Protein AF-A0A6A3AYA9-F1 (afdb_monomer_lite)

Organism: Hibiscus syriacus (NCBI:txid106335)

Structure (mmCIF, N/CA/C/O backbone):
data_AF-A0A6A3AYA9-F1
#
_entry.id   AF-A0A6A3AYA9-F1
#
loop_
_atom_site.group_PDB
_atom_site.id
_atom_site.type_symbol
_atom_site.label_atom_id
_atom_site.label_alt_id
_atom_site.label_comp_id
_atom_site.label_asym_id
_atom_site.label_entity_id
_atom_site.label_seq_id
_atom_site.pdbx_PDB_ins_code
_atom_site.Cartn_x
_atom_site.Cartn_y
_atom_site.Cartn_z
_atom_site.occupancy
_atom_site.B_iso_or_equiv
_atom_site.auth_seq_id
_atom_site.auth_comp_id
_atom_site.auth_asym_id
_atom_site.auth_atom_id
_atom_site.pdbx_PDB_model_num
ATOM 1 N N . MET A 1 1 ? 16.605 -23.685 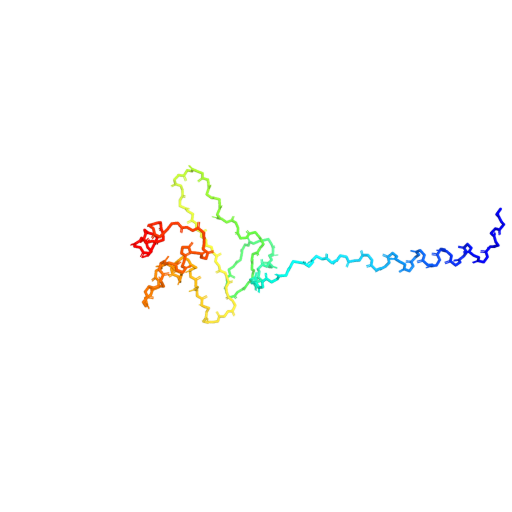59.303 1.00 48.06 1 MET A N 1
ATOM 2 C CA . MET A 1 1 ? 16.841 -22.377 58.659 1.00 48.06 1 MET A CA 1
ATOM 3 C C . MET A 1 1 ? 16.334 -21.310 59.615 1.00 48.06 1 MET A C 1
ATOM 5 O O . MET A 1 1 ? 15.153 -21.329 59.933 1.00 48.06 1 MET A O 1
ATOM 9 N N . LYS A 1 2 ? 17.227 -20.493 60.178 1.00 54.25 2 LYS A N 1
ATOM 10 C CA . LYS A 1 2 ? 16.895 -19.440 61.146 1.00 54.25 2 LYS A CA 1
ATOM 11 C C . LYS A 1 2 ? 17.080 -18.114 60.409 1.00 54.25 2 LYS A C 1
ATOM 13 O O . LYS A 1 2 ? 18.209 -17.738 60.127 1.00 54.25 2 LYS A O 1
ATOM 18 N N . MET A 1 3 ? 15.977 -17.504 59.986 1.00 58.56 3 MET A N 1
ATOM 19 C CA . MET A 1 3 ? 15.987 -16.196 59.332 1.00 58.56 3 MET A CA 1
ATOM 20 C C . MET A 1 3 ? 15.805 -15.142 60.415 1.00 58.56 3 MET A C 1
ATOM 22 O O . MET A 1 3 ? 14.754 -15.089 61.053 1.00 58.56 3 MET A O 1
ATOM 26 N N . GLU A 1 4 ? 16.840 -14.343 60.646 1.00 71.81 4 GLU A N 1
ATOM 27 C CA . GLU A 1 4 ? 16.769 -13.225 61.582 1.00 71.81 4 GLU A CA 1
ATOM 28 C C . GLU A 1 4 ? 15.884 -12.115 60.995 1.00 71.81 4 GLU A C 1
ATOM 30 O O . GLU A 1 4 ? 15.861 -11.898 59.783 1.00 71.81 4 GLU A O 1
ATOM 35 N N . GLY A 1 5 ? 15.128 -11.406 61.840 1.00 71.25 5 GLY A N 1
ATOM 36 C CA . GLY A 1 5 ? 14.062 -10.497 61.382 1.00 71.25 5 GLY A CA 1
ATOM 37 C C . GLY A 1 5 ? 14.521 -9.371 60.443 1.00 71.25 5 GLY A C 1
ATOM 38 O O . GLY A 1 5 ? 13.722 -8.864 59.658 1.00 71.25 5 GLY A O 1
ATOM 39 N N . LEU A 1 6 ? 15.810 -9.019 60.474 1.00 69.06 6 LEU A N 1
ATOM 40 C CA . LEU A 1 6 ? 16.423 -8.036 59.579 1.00 69.06 6 LEU A CA 1
ATOM 41 C C . LEU A 1 6 ? 16.408 -8.487 58.105 1.00 69.06 6 LEU A C 1
ATOM 43 O O . LEU A 1 6 ? 16.059 -7.690 57.236 1.00 69.06 6 LEU A O 1
ATOM 47 N N . GLU A 1 7 ? 16.687 -9.767 57.839 1.00 71.81 7 GLU A N 1
ATOM 48 C CA . GLU A 1 7 ? 16.653 -10.371 56.494 1.00 71.81 7 GLU A CA 1
ATOM 49 C C . GLU A 1 7 ? 15.243 -10.275 55.885 1.00 71.81 7 GLU A C 1
ATOM 51 O O . GLU A 1 7 ? 15.067 -9.977 54.704 1.00 71.81 7 GLU A O 1
ATOM 56 N N . ILE A 1 8 ? 14.215 -10.474 56.718 1.00 76.12 8 ILE A N 1
ATOM 57 C CA . ILE A 1 8 ? 12.804 -10.412 56.314 1.00 76.12 8 ILE A CA 1
ATOM 58 C C . ILE A 1 8 ? 12.411 -8.971 55.952 1.00 76.12 8 ILE A C 1
ATOM 60 O O . ILE A 1 8 ? 11.758 -8.745 54.933 1.00 76.12 8 ILE A O 1
ATOM 64 N N . ILE A 1 9 ? 12.835 -7.985 56.749 1.00 78.44 9 ILE A N 1
ATOM 65 C CA . ILE A 1 9 ? 12.571 -6.561 56.479 1.00 78.44 9 ILE A CA 1
ATOM 66 C C . ILE A 1 9 ? 13.263 -6.117 55.183 1.00 78.44 9 ILE A C 1
ATOM 68 O O . ILE A 1 9 ? 12.650 -5.419 54.371 1.00 78.44 9 ILE A O 1
ATOM 72 N N . GLN A 1 10 ? 14.504 -6.559 54.945 1.00 74.50 10 GLN A N 1
ATOM 73 C CA . GLN A 1 10 ? 15.193 -6.304 53.679 1.00 74.50 10 GLN A CA 1
ATOM 74 C C . GLN A 1 10 ? 14.450 -6.943 52.497 1.00 74.50 10 GLN A C 1
ATOM 76 O O . GLN A 1 10 ? 14.212 -6.257 51.504 1.00 74.50 10 GLN A O 1
ATOM 81 N N . ALA A 1 11 ? 14.001 -8.198 52.610 1.00 80.81 11 ALA A N 1
ATOM 82 C CA . ALA A 1 11 ? 13.259 -8.875 51.545 1.00 80.81 11 ALA A CA 1
ATOM 83 C C . ALA A 1 11 ? 11.990 -8.109 51.113 1.00 80.81 11 ALA A C 1
ATOM 85 O O . ALA A 1 11 ? 11.751 -7.949 49.914 1.00 80.81 11 ALA A O 1
ATOM 86 N N . PHE A 1 12 ? 11.212 -7.564 52.058 1.00 81.62 12 PHE A N 1
ATOM 87 C CA . PHE A 1 12 ? 10.034 -6.747 51.733 1.00 81.62 12 PHE A CA 1
ATOM 88 C C . PHE A 1 12 ? 10.385 -5.412 51.059 1.00 81.62 12 PHE A C 1
ATOM 90 O O . PHE A 1 12 ? 9.680 -4.992 50.139 1.00 81.62 12 PHE A O 1
ATOM 97 N N . PHE A 1 13 ? 11.482 -4.759 51.459 1.00 80.44 13 PHE A N 1
ATOM 98 C CA . PHE A 1 13 ? 11.945 -3.528 50.808 1.00 80.44 13 PHE A CA 1
ATOM 99 C C . PHE A 1 13 ? 12.386 -3.768 49.358 1.00 80.44 13 PHE A C 1
ATOM 101 O O . PHE A 1 13 ? 12.006 -3.005 48.468 1.00 80.44 13 PHE A O 1
ATOM 108 N N . ILE A 1 14 ? 13.131 -4.849 49.104 1.00 74.75 14 ILE A N 1
ATOM 109 C CA . ILE A 1 14 ? 13.570 -5.230 47.753 1.00 74.75 14 ILE A CA 1
ATOM 110 C C . ILE A 1 14 ? 12.366 -5.600 46.868 1.00 74.75 14 ILE A C 1
ATOM 112 O O . ILE A 1 14 ? 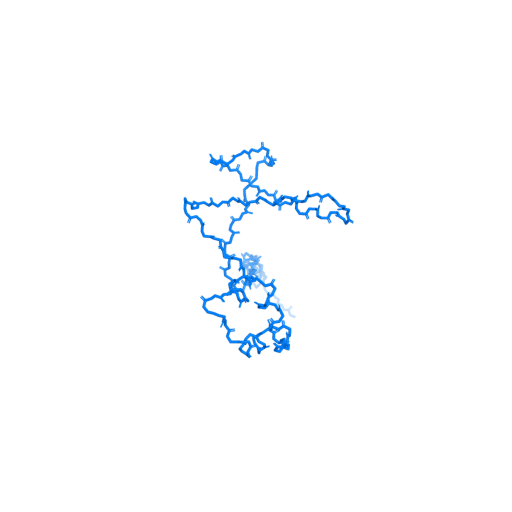12.299 -5.171 45.717 1.00 74.75 14 ILE A O 1
ATOM 116 N N . LEU A 1 15 ? 11.380 -6.328 47.409 1.00 75.69 15 LEU A N 1
ATOM 117 C CA . LEU A 1 15 ? 10.161 -6.700 46.681 1.00 75.69 15 LEU A CA 1
ATOM 118 C C . LEU A 1 15 ? 9.298 -5.479 46.312 1.00 75.69 15 LEU A C 1
ATOM 120 O O . LEU A 1 15 ? 8.763 -5.412 45.206 1.00 75.69 15 LEU A O 1
ATOM 124 N N . SER A 1 16 ? 9.202 -4.493 47.209 1.00 71.62 16 SER A N 1
ATOM 125 C CA . SER A 1 16 ? 8.515 -3.220 46.950 1.00 71.62 16 SER A CA 1
ATOM 126 C C . SER A 1 16 ? 9.201 -2.417 45.836 1.00 71.62 16 SER A C 1
ATOM 128 O O . SER A 1 16 ? 8.545 -1.968 44.895 1.00 71.62 16 SER A O 1
ATOM 130 N N . LEU A 1 17 ? 10.536 -2.307 45.887 1.00 68.88 17 LEU A N 1
ATOM 131 C CA . LEU A 1 17 ? 11.323 -1.565 44.898 1.00 68.88 17 LEU A CA 1
ATOM 132 C C . LEU A 1 17 ? 11.300 -2.216 43.503 1.00 68.88 17 LEU A C 1
ATOM 134 O O . LEU A 1 17 ? 11.348 -1.509 42.502 1.00 68.88 17 LEU A O 1
ATOM 138 N N . ALA A 1 18 ? 11.185 -3.544 43.417 1.00 64.75 18 ALA A N 1
ATOM 139 C CA . ALA A 1 18 ? 11.055 -4.251 42.141 1.00 64.75 18 ALA A CA 1
ATOM 140 C C . ALA A 1 18 ? 9.704 -3.998 41.438 1.00 64.75 18 ALA A C 1
ATOM 142 O O . ALA A 1 18 ? 9.639 -4.010 40.210 1.00 64.75 18 ALA A O 1
ATOM 143 N N . SER A 1 19 ? 8.631 -3.743 42.195 1.00 62.41 19 SER A N 1
ATOM 144 C CA . SER A 1 19 ? 7.273 -3.586 41.650 1.00 62.41 19 SER A CA 1
ATOM 145 C C . SER A 1 19 ? 7.073 -2.278 40.865 1.00 62.41 19 SER A C 1
ATOM 147 O O . SER A 1 19 ? 6.267 -2.221 39.938 1.00 62.41 19 SER A O 1
ATOM 149 N N . SER A 1 20 ? 7.837 -1.223 41.170 1.00 57.38 20 SER A N 1
ATOM 150 C CA . SER A 1 20 ? 7.724 0.082 40.496 1.00 57.38 20 SER A CA 1
ATOM 151 C C . SER A 1 20 ? 8.418 0.159 39.128 1.00 57.38 20 SER A C 1
ATOM 153 O O . SER A 1 20 ? 8.179 1.104 38.380 1.00 57.38 20 SER A O 1
ATOM 155 N N . LEU A 1 21 ? 9.232 -0.840 38.766 1.00 54.91 21 LEU A N 1
ATOM 156 C CA . LEU A 1 21 ? 9.866 -0.963 37.444 1.00 54.91 21 LEU A CA 1
ATOM 157 C C . LEU A 1 21 ? 8.974 -1.672 36.404 1.00 54.91 21 LEU A C 1
ATOM 159 O O . LEU A 1 21 ? 9.326 -1.733 35.227 1.00 54.91 21 LEU A O 1
ATOM 163 N N . ALA A 1 22 ? 7.808 -2.188 36.807 1.00 58.03 22 ALA A N 1
ATOM 164 C CA . ALA A 1 22 ? 6.899 -2.951 35.953 1.00 58.03 22 ALA A CA 1
ATOM 165 C C . ALA A 1 22 ? 5.932 -2.070 35.127 1.00 58.03 22 ALA A C 1
ATOM 167 O O . ALA A 1 22 ? 4.731 -2.331 35.081 1.00 58.03 22 ALA A O 1
ATOM 168 N N . PHE A 1 23 ? 6.448 -1.051 34.429 1.00 51.06 23 PHE A N 1
ATOM 169 C CA . PHE A 1 23 ? 5.669 -0.247 33.475 1.00 51.06 23 PHE A CA 1
ATOM 170 C C . PHE A 1 23 ? 6.146 -0.446 32.028 1.00 51.06 23 PHE A C 1
ATOM 172 O O . PHE A 1 23 ? 6.943 0.315 31.493 1.00 51.06 23 PHE A O 1
ATOM 179 N N . ALA A 1 24 ? 5.595 -1.505 31.426 1.00 48.84 24 ALA A N 1
ATOM 180 C CA . ALA A 1 24 ? 5.348 -1.721 29.996 1.00 48.84 24 ALA A CA 1
ATOM 181 C C . ALA A 1 24 ? 6.389 -1.212 28.971 1.00 48.84 24 ALA A C 1
ATOM 183 O O . ALA A 1 24 ? 6.274 -0.111 28.433 1.00 48.84 24 ALA A O 1
ATOM 184 N N . PHE A 1 25 ? 7.284 -2.104 28.534 1.00 45.88 25 PHE A N 1
ATOM 185 C CA . PHE A 1 25 ? 7.920 -1.986 27.216 1.00 45.88 25 PHE A CA 1
ATOM 186 C C . PHE A 1 25 ? 6.984 -2.577 26.152 1.00 45.88 25 PHE A C 1
ATOM 188 O O . PHE A 1 25 ? 6.927 -3.792 25.967 1.00 45.88 25 PHE A O 1
ATOM 195 N N . ALA A 1 26 ? 6.255 -1.715 25.444 1.00 44.47 26 ALA A N 1
ATOM 196 C CA . ALA A 1 26 ? 5.577 -2.055 24.194 1.00 44.47 26 ALA A CA 1
ATOM 197 C C . ALA A 1 26 ? 6.407 -1.513 23.019 1.00 44.47 26 ALA A C 1
ATOM 199 O O . ALA A 1 26 ? 6.040 -0.535 22.372 1.00 44.47 26 ALA A O 1
ATOM 200 N N . SER A 1 27 ? 7.578 -2.116 22.802 1.00 40.75 27 SER A N 1
ATOM 201 C CA . SER A 1 27 ? 8.509 -1.722 21.740 1.00 40.75 27 SER A CA 1
ATOM 202 C C . SER A 1 27 ? 8.278 -2.549 20.477 1.00 40.75 27 SER A C 1
ATOM 204 O O . SER A 1 27 ? 8.928 -3.576 20.295 1.00 40.75 27 SER A O 1
ATOM 206 N N . ASP A 1 28 ? 7.407 -2.070 19.589 1.00 42.81 28 ASP A N 1
ATOM 207 C CA . ASP A 1 28 ? 7.437 -2.463 18.175 1.00 42.81 28 ASP A CA 1
ATOM 208 C C . ASP A 1 28 ? 8.296 -1.446 17.396 1.00 42.81 28 ASP A C 1
ATOM 210 O O . ASP A 1 28 ? 8.030 -0.239 17.468 1.00 42.81 28 ASP A O 1
ATOM 214 N N . PRO A 1 29 ? 9.363 -1.863 16.690 1.00 44.91 29 PRO A N 1
ATOM 215 C CA . PRO A 1 29 ? 10.284 -0.916 16.081 1.00 44.91 29 PRO A CA 1
ATOM 216 C C . PRO A 1 29 ? 9.857 -0.484 14.664 1.00 44.91 29 PRO A C 1
ATOM 218 O O . PRO A 1 29 ? 10.082 -1.214 13.701 1.00 44.91 29 PRO A O 1
ATOM 221 N N . SER A 1 30 ? 9.465 0.798 14.542 1.00 55.19 30 SER A N 1
ATOM 222 C CA . SER A 1 30 ? 9.486 1.661 13.325 1.00 55.19 30 SER A CA 1
ATOM 223 C C . SER A 1 30 ? 8.221 1.723 12.429 1.00 55.19 30 SER A C 1
ATOM 225 O O . SER A 1 30 ? 7.531 0.723 12.270 1.00 55.19 30 SER A O 1
ATOM 227 N N . PRO A 1 31 ? 7.991 2.823 11.660 1.00 45.62 31 PRO A N 1
ATOM 228 C CA . PRO A 1 31 ? 8.290 4.234 11.972 1.00 45.62 31 PRO A CA 1
ATOM 229 C C . PRO A 1 31 ? 7.232 5.277 11.495 1.00 45.62 31 PRO A C 1
ATOM 231 O O . PRO A 1 31 ? 7.514 6.475 11.545 1.00 45.62 31 PRO A O 1
ATOM 234 N N . LEU A 1 32 ? 6.059 4.881 10.976 1.00 40.91 32 LEU A N 1
ATOM 235 C CA . LEU A 1 32 ? 5.096 5.809 10.343 1.00 40.91 32 LEU A CA 1
ATOM 236 C C . LEU A 1 32 ? 4.136 6.450 11.362 1.00 40.91 32 LEU A C 1
ATOM 238 O O . LEU A 1 32 ? 3.081 5.910 11.682 1.00 40.91 32 LEU A O 1
ATOM 242 N N . GLN A 1 33 ? 4.526 7.621 11.867 1.00 42.56 33 GLN A N 1
ATOM 243 C CA . GLN A 1 33 ? 3.819 8.382 12.906 1.00 42.56 33 GLN A CA 1
ATOM 244 C C . GLN A 1 33 ? 2.635 9.211 12.366 1.00 42.56 33 GLN A C 1
ATOM 246 O O . GLN A 1 33 ? 2.608 10.433 12.527 1.00 42.56 33 GLN A O 1
ATOM 251 N N . ASP A 1 34 ? 1.630 8.564 11.771 1.00 45.03 34 ASP A N 1
ATOM 252 C CA . ASP A 1 34 ? 0.328 9.214 11.571 1.00 45.03 34 ASP A CA 1
ATOM 253 C C . ASP A 1 34 ? -0.411 9.295 12.915 1.00 45.03 34 ASP A C 1
ATOM 255 O O . ASP A 1 34 ? -1.193 8.426 13.305 1.00 45.03 34 ASP A O 1
ATOM 259 N N . PHE A 1 35 ? -0.140 10.374 13.651 1.00 48.19 35 PHE A N 1
ATOM 260 C CA . PHE A 1 35 ? -0.924 10.761 14.816 1.00 48.19 35 PHE A CA 1
ATOM 261 C C . PHE A 1 35 ? -2.361 11.063 14.387 1.00 48.19 35 PHE A C 1
ATOM 263 O O . PHE A 1 35 ? -2.639 12.135 13.848 1.00 48.19 35 PHE A O 1
ATOM 270 N N . CYS A 1 36 ? -3.304 10.187 14.716 1.00 59.34 36 CYS A N 1
ATOM 271 C CA . CYS A 1 36 ? -4.699 10.592 14.764 1.00 59.34 36 CYS A CA 1
ATOM 272 C C . CYS A 1 36 ? -5.431 9.902 15.903 1.00 59.34 36 CYS A C 1
ATOM 274 O O . CYS A 1 36 ? -6.056 8.863 15.720 1.00 59.34 36 CYS A O 1
ATOM 276 N N . GLU A 1 37 ? -5.396 10.540 17.073 1.00 49.31 37 GLU A N 1
ATOM 277 C CA . GLU A 1 37 ? -6.580 10.503 17.912 1.00 49.31 37 GLU A CA 1
ATOM 278 C C . GLU A 1 37 ? -6.680 11.703 18.857 1.00 49.31 37 GLU A C 1
ATOM 280 O O . GLU A 1 37 ? -6.067 11.765 19.919 1.00 49.31 37 GLU A O 1
ATOM 285 N N . ALA A 1 38 ? -7.519 12.656 18.470 1.00 51.59 38 ALA A N 1
ATOM 286 C CA . ALA A 1 38 ? -8.255 13.471 19.422 1.00 51.59 38 ALA A CA 1
ATOM 287 C C . ALA A 1 38 ? -9.718 13.402 18.997 1.00 51.59 38 ALA A C 1
ATOM 289 O O . ALA A 1 38 ? -10.009 13.493 17.813 1.00 51.59 38 ALA A O 1
ATOM 290 N N . ASP A 1 39 ? -10.629 13.218 19.941 1.00 52.19 39 ASP A N 1
ATOM 291 C CA . ASP A 1 39 ? -12.061 13.124 19.671 1.00 52.19 39 ASP A CA 1
ATOM 292 C C . ASP A 1 39 ? -12.822 13.774 20.810 1.00 52.19 39 ASP A C 1
ATOM 294 O O . ASP A 1 39 ? -12.525 13.478 21.969 1.00 52.19 39 ASP A O 1
ATOM 298 N N . PRO A 1 40 ? -13.812 14.622 20.520 1.00 56.53 40 PRO A N 1
ATOM 299 C CA . PRO A 1 40 ? -14.716 15.128 21.539 1.00 56.53 40 PRO A CA 1
ATOM 300 C C . PRO A 1 40 ? -15.968 14.239 21.734 1.00 56.53 40 PRO A C 1
ATOM 302 O O . PRO A 1 40 ? -16.891 14.666 22.422 1.00 56.53 40 PRO A O 1
ATOM 305 N N . ASN A 1 41 ? -16.015 13.022 21.166 1.00 48.88 41 ASN A N 1
ATOM 306 C CA . ASN A 1 41 ? -17.194 12.389 20.545 1.00 48.88 41 ASN A CA 1
ATOM 307 C C . ASN A 1 41 ? -17.573 13.115 19.240 1.00 48.88 41 ASN A C 1
ATOM 309 O O . ASN A 1 41 ? -18.358 14.068 19.219 1.00 48.88 41 ASN A O 1
ATOM 313 N N . GLY A 1 42 ? -16.932 12.679 18.151 1.00 57.56 42 GLY A N 1
ATOM 314 C CA . GLY A 1 42 ? -16.848 13.360 16.857 1.00 57.56 42 GLY A CA 1
ATOM 315 C C . GLY A 1 42 ? -18.168 13.866 16.265 1.00 57.56 42 GLY A C 1
ATOM 316 O O . GLY A 1 42 ? -19.032 13.099 15.846 1.00 57.56 42 GLY A O 1
ATOM 317 N N . SER A 1 43 ? -18.289 15.192 16.190 1.00 40.12 43 SER A N 1
ATOM 318 C CA . SER A 1 43 ? -19.474 15.914 15.695 1.00 40.12 43 SER A CA 1
ATOM 319 C C . SER A 1 43 ? -19.132 17.307 15.115 1.00 40.12 43 SER A C 1
ATOM 321 O O . SER A 1 43 ? -19.990 18.183 15.036 1.00 40.12 43 SER A O 1
ATOM 323 N N . VAL A 1 44 ? -17.863 17.543 14.731 1.00 43.22 44 VAL A N 1
ATOM 324 C CA . VAL A 1 44 ? -17.285 18.890 14.504 1.00 43.22 44 VAL A CA 1
ATOM 325 C C . VAL A 1 44 ? -16.350 18.933 13.275 1.00 43.22 44 VAL A C 1
ATOM 327 O O . VAL A 1 44 ? -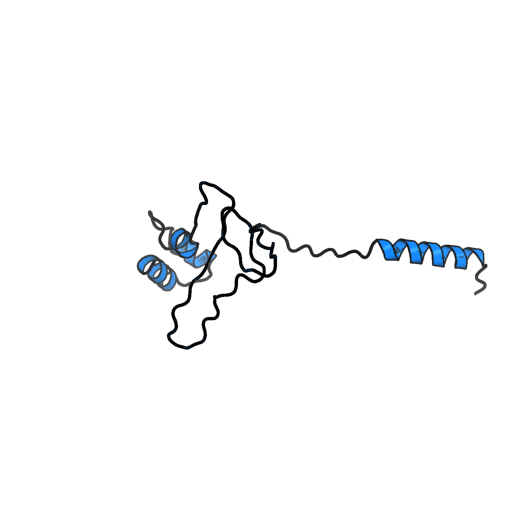15.738 17.930 12.919 1.00 43.22 44 VAL A O 1
ATOM 330 N N . SER A 1 45 ? -16.247 20.101 12.619 1.00 52.97 45 SER A N 1
ATOM 331 C CA . SER A 1 45 ? -15.516 20.329 11.353 1.00 52.97 45 SER A CA 1
ATOM 332 C C . SER A 1 45 ? -14.096 20.920 11.513 1.00 52.97 45 SER A C 1
ATOM 334 O O . SER A 1 45 ? -13.710 21.398 12.580 1.00 52.97 45 SER A O 1
ATOM 336 N N . VAL A 1 46 ? -13.314 20.862 10.427 1.00 57.44 46 VAL A N 1
ATOM 337 C CA . VAL A 1 46 ? -11.875 21.187 10.331 1.00 57.44 46 VAL A CA 1
ATOM 338 C C . VAL A 1 46 ? -11.571 22.677 10.066 1.00 57.44 46 VAL A C 1
ATOM 340 O O . VAL A 1 46 ? -12.467 23.510 9.994 1.00 57.44 46 VAL A O 1
ATOM 343 N N . ASN A 1 47 ? -10.273 23.024 10.034 1.00 45.75 47 ASN A N 1
ATOM 344 C CA . ASN A 1 47 ? -9.743 24.217 10.724 1.00 45.75 47 ASN A CA 1
ATOM 345 C C . ASN A 1 47 ? -10.212 24.258 12.202 1.00 45.75 47 ASN A C 1
ATOM 347 O O . ASN A 1 47 ? -10.511 25.294 12.788 1.00 45.75 47 ASN A O 1
ATOM 351 N N . GLY A 1 48 ? -10.245 23.051 12.777 1.00 52.78 48 GLY A N 1
ATOM 352 C CA . GLY A 1 48 ? -10.744 22.636 14.085 1.00 52.78 48 GLY A CA 1
ATOM 353 C C . GLY A 1 48 ? -10.081 21.302 14.466 1.00 52.78 48 GLY A C 1
ATOM 354 O O . GLY A 1 48 ? -8.953 21.042 14.031 1.00 52.78 48 GLY A O 1
ATOM 355 N N . LYS A 1 49 ? -10.732 20.457 15.280 1.00 57.19 49 LYS A N 1
ATOM 356 C CA . LYS A 1 49 ? -10.159 19.217 15.859 1.00 57.19 49 LYS A CA 1
ATOM 357 C C . LYS A 1 49 ? -11.247 18.160 16.121 1.00 57.19 49 LYS A C 1
ATOM 359 O O . LYS A 1 49 ? -12.339 18.575 16.488 1.00 57.19 49 LYS A O 1
ATOM 364 N N . VAL A 1 50 ? -11.030 16.836 16.151 1.00 51.75 50 VAL A N 1
ATOM 365 C CA . VAL A 1 50 ? -10.317 15.804 15.328 1.00 51.75 50 VAL A CA 1
ATOM 366 C C . VAL A 1 50 ? -11.239 14.537 15.460 1.00 51.75 50 VAL A C 1
ATOM 368 O O . VAL A 1 50 ? -12.364 14.701 15.940 1.00 51.75 50 VAL A O 1
ATOM 371 N N . CYS A 1 51 ? -10.847 13.311 15.065 1.00 50.28 51 CYS A N 1
ATOM 372 C CA . CYS A 1 51 ? -11.638 12.083 15.305 1.00 50.28 51 CYS A CA 1
ATOM 373 C C . CYS A 1 51 ? -10.923 10.981 16.130 1.00 50.28 51 CYS A C 1
ATOM 375 O O . CYS A 1 51 ? -9.717 10.784 15.972 1.00 50.28 51 CYS A O 1
ATOM 377 N N . LYS A 1 52 ? -11.708 10.191 16.893 1.00 47.22 52 LYS A N 1
ATOM 378 C CA . LYS A 1 52 ? -11.405 8.824 17.398 1.00 47.22 52 LYS A CA 1
ATOM 379 C C . LYS A 1 52 ? -12.364 7.861 16.741 1.00 47.22 52 LYS A C 1
ATOM 381 O O . LYS A 1 52 ? -13.571 8.072 16.751 1.00 47.22 52 LYS A O 1
ATOM 386 N N . GLY A 1 53 ? -11.818 6.819 16.127 1.00 52.78 53 GLY A N 1
ATOM 387 C CA . GLY A 1 53 ? -12.597 5.979 15.229 1.00 52.78 53 GLY A CA 1
ATOM 388 C C . GLY A 1 53 ? -12.975 6.720 13.946 1.00 52.78 53 GLY A C 1
ATOM 389 O O . GLY A 1 53 ? -14.154 6.894 13.643 1.00 52.78 53 GLY A O 1
ATOM 390 N N . ALA A 1 54 ? -11.974 7.070 13.132 1.00 50.34 54 ALA A N 1
ATOM 391 C CA . ALA A 1 54 ? -12.161 7.349 11.706 1.00 50.34 54 ALA A CA 1
ATOM 392 C C . ALA A 1 54 ? -12.632 6.075 10.962 1.00 50.34 54 ALA A C 1
ATOM 394 O O . ALA A 1 54 ? -11.916 5.483 10.157 1.00 50.34 54 ALA A O 1
ATOM 395 N N . LYS A 1 55 ? -13.857 5.622 11.257 1.00 49.22 55 LYS A N 1
ATOM 396 C CA . LYS A 1 55 ? -14.500 4.445 10.676 1.00 49.22 55 LYS A CA 1
ATOM 397 C C . LYS A 1 55 ? -15.831 4.829 10.038 1.00 49.22 55 LYS A C 1
ATOM 399 O O . LYS A 1 55 ? -16.895 4.595 10.599 1.00 49.22 55 LYS A O 1
ATOM 404 N N . LEU A 1 56 ? -15.747 5.288 8.792 1.00 48.97 56 LEU A N 1
ATOM 405 C CA . LEU A 1 56 ? -16.795 5.062 7.788 1.00 48.97 56 LEU A CA 1
ATOM 406 C C . LEU A 1 56 ? -16.269 4.301 6.559 1.00 48.97 56 LEU A C 1
ATOM 408 O O . LEU A 1 56 ? -16.835 4.362 5.475 1.00 48.97 56 LEU A O 1
ATOM 412 N N . ALA A 1 57 ? -15.269 3.441 6.775 1.00 44.84 57 ALA A N 1
ATOM 413 C CA . ALA A 1 57 ? -15.081 2.233 5.974 1.00 44.84 57 ALA A CA 1
ATOM 414 C C . ALA A 1 57 ? -15.854 1.054 6.598 1.00 44.84 57 ALA A C 1
ATOM 416 O O . ALA A 1 57 ? -15.312 -0.029 6.822 1.00 44.84 57 ALA A O 1
ATOM 417 N N . ARG A 1 58 ? -17.149 1.252 6.887 1.00 42.50 58 ARG A N 1
ATOM 418 C CA . ARG A 1 58 ? -18.083 0.123 6.884 1.00 42.50 58 ARG A CA 1
ATOM 419 C C . ARG A 1 58 ? -18.441 -0.118 5.422 1.00 42.50 58 ARG A C 1
ATOM 421 O O . ARG A 1 58 ? -19.463 0.352 4.939 1.00 42.50 58 ARG A O 1
ATOM 428 N N . VAL A 1 59 ? -17.565 -0.844 4.727 1.00 49.72 59 VAL A N 1
ATOM 429 C CA . VAL A 1 59 ? -17.987 -1.594 3.544 1.00 49.72 59 VAL A CA 1
ATOM 430 C C . VAL A 1 59 ? -18.845 -2.733 4.080 1.00 49.72 59 VAL A C 1
ATOM 432 O O . VAL A 1 59 ? -18.371 -3.840 4.323 1.00 49.72 59 VAL A O 1
ATOM 435 N N . ASP A 1 60 ? -20.114 -2.425 4.348 1.00 49.69 60 ASP A N 1
ATOM 436 C CA . ASP A 1 60 ? -21.133 -3.454 4.239 1.00 49.69 60 ASP A CA 1
ATOM 437 C C . ASP A 1 60 ? -21.034 -4.037 2.838 1.00 49.69 60 ASP A C 1
ATOM 439 O O . ASP A 1 60 ? -20.816 -3.314 1.868 1.00 49.69 60 ASP A O 1
ATOM 443 N N . ASN A 1 61 ? -21.213 -5.347 2.717 1.00 50.94 61 ASN A N 1
ATOM 444 C CA . ASN A 1 61 ? -21.062 -6.051 1.448 1.00 50.94 61 ASN A CA 1
ATOM 445 C C . ASN A 1 61 ? -22.247 -5.806 0.475 1.00 50.94 61 ASN A C 1
ATOM 447 O O . ASN A 1 61 ? -22.547 -6.652 -0.367 1.00 50.94 61 ASN A O 1
ATOM 451 N N . GLY A 1 62 ? -22.944 -4.675 0.629 1.00 57.25 62 GLY A N 1
ATOM 452 C CA . GLY A 1 62 ? -23.981 -4.161 -0.258 1.00 57.25 62 GLY A CA 1
ATOM 453 C C . GLY A 1 62 ? -23.485 -2.941 -1.041 1.00 57.25 62 GLY A C 1
ATOM 454 O O . GLY A 1 62 ? -22.510 -2.297 -0.668 1.00 57.25 62 GLY A O 1
ATOM 455 N N . ASN A 1 63 ? -24.175 -2.606 -2.132 1.00 60.50 63 ASN A N 1
ATOM 456 C CA . ASN A 1 63 ? -23.748 -1.605 -3.122 1.00 60.50 63 ASN A CA 1
ATOM 457 C C . ASN A 1 63 ? -23.872 -0.130 -2.657 1.00 60.50 63 ASN A C 1
ATOM 459 O O . ASN A 1 63 ? -24.221 0.746 -3.445 1.00 60.50 63 ASN A O 1
ATOM 463 N N . THR A 1 64 ? -23.621 0.167 -1.384 1.00 58.19 64 THR A N 1
ATOM 464 C CA . THR A 1 64 ? -23.635 1.530 -0.834 1.00 58.19 64 THR A CA 1
ATOM 465 C C . THR A 1 64 ? -22.274 2.205 -0.988 1.00 58.19 64 THR A C 1
ATOM 467 O O . THR A 1 64 ? -21.246 1.626 -0.641 1.00 58.19 64 THR A O 1
ATOM 470 N N . HIS A 1 65 ? -22.258 3.449 -1.472 1.00 58.56 65 HIS A N 1
ATOM 471 C CA . HIS A 1 65 ? -21.027 4.225 -1.639 1.00 58.56 65 HIS A CA 1
ATOM 472 C C . HIS A 1 65 ? -20.352 4.521 -0.288 1.00 58.56 65 HIS A C 1
ATOM 474 O O . HIS A 1 65 ? -20.980 5.075 0.613 1.00 58.56 65 HIS A O 1
ATOM 480 N N . ALA A 1 66 ? -19.064 4.192 -0.167 1.00 56.38 66 ALA A N 1
ATOM 481 C CA . ALA A 1 66 ? -18.242 4.514 0.999 1.00 56.38 66 ALA A CA 1
ATOM 482 C C . ALA A 1 66 ? -17.462 5.824 0.789 1.00 56.38 66 ALA A C 1
ATOM 484 O O . ALA A 1 66 ? -17.049 6.135 -0.329 1.00 56.38 66 ALA A O 1
ATOM 485 N N . VAL A 1 67 ? -17.224 6.569 1.873 1.00 71.62 67 VAL A N 1
ATOM 486 C CA . VAL A 1 67 ? -16.454 7.825 1.869 1.00 71.62 67 VAL A CA 1
ATOM 487 C C . VAL A 1 67 ? -15.414 7.778 2.985 1.00 71.62 67 VAL A C 1
ATOM 489 O O . VAL A 1 67 ? -15.742 7.488 4.135 1.00 71.62 67 VAL A O 1
ATOM 492 N N . ALA A 1 68 ? -14.160 8.075 2.647 1.00 66.75 68 ALA A N 1
ATOM 493 C CA . ALA A 1 68 ? -13.060 8.189 3.597 1.00 66.75 68 ALA A CA 1
ATOM 494 C C . ALA A 1 68 ? -12.692 9.663 3.812 1.00 66.75 68 ALA A C 1
ATOM 496 O O . ALA A 1 68 ? -12.596 10.429 2.854 1.00 66.75 68 ALA A O 1
ATOM 497 N N . PHE A 1 69 ? -12.450 10.043 5.066 1.00 71.81 69 PHE A N 1
ATOM 498 C CA . PHE A 1 69 ? -12.008 11.381 5.454 1.00 71.81 69 PHE A CA 1
ATOM 499 C C . PHE A 1 69 ? -10.630 11.293 6.113 1.00 71.81 69 PHE A C 1
ATOM 501 O O . PHE A 1 69 ? -10.412 10.441 6.973 1.00 71.81 69 PHE A O 1
ATOM 508 N N . ALA A 1 70 ? -9.722 12.191 5.734 1.00 71.19 70 ALA A N 1
ATOM 509 C CA . ALA A 1 70 ? -8.402 12.343 6.338 1.00 71.19 70 ALA A CA 1
ATOM 510 C C . ALA A 1 70 ? -8.203 13.804 6.767 1.00 71.19 70 ALA A C 1
ATOM 512 O O . ALA A 1 70 ? -8.612 14.722 6.057 1.00 71.19 70 ALA A O 1
ATOM 513 N N . SER A 1 71 ? -7.583 14.014 7.928 1.00 78.25 71 SER A N 1
ATOM 514 C CA . SER A 1 71 ? -7.270 15.339 8.473 1.00 78.25 71 SER A CA 1
ATOM 515 C C . SER A 1 71 ? -5.759 15.472 8.592 1.00 78.25 71 SER A C 1
ATOM 517 O O . SER A 1 71 ? -5.122 14.645 9.239 1.00 78.25 71 SER A O 1
ATOM 519 N N . LEU A 1 72 ? -5.188 16.491 7.952 1.00 78.06 72 LEU A N 1
ATOM 520 C CA . LEU A 1 72 ? -3.743 16.671 7.820 1.00 78.06 72 LEU A CA 1
ATOM 521 C C . LEU A 1 72 ? -3.365 18.053 8.371 1.00 78.06 72 LEU A C 1
ATOM 523 O O . LEU A 1 72 ? -4.060 19.038 8.136 1.00 78.06 72 LEU A O 1
ATOM 527 N N . ASN A 1 73 ? -2.279 18.124 9.142 1.00 70.88 73 ASN A N 1
ATOM 528 C CA . ASN A 1 73 ? -1.857 19.330 9.870 1.00 70.88 73 ASN A CA 1
ATOM 529 C C . ASN A 1 73 ? -0.885 20.236 9.087 1.00 70.88 73 ASN A C 1
ATOM 531 O O . ASN A 1 73 ? -0.499 21.290 9.590 1.00 70.88 73 ASN A O 1
ATOM 535 N N . SER A 1 74 ? -0.486 19.836 7.877 1.00 83.44 74 SER A N 1
ATOM 536 C CA . SER A 1 74 ? 0.307 20.658 6.959 1.00 83.44 74 SER A CA 1
ATOM 537 C C . SER A 1 74 ? -0.606 21.464 6.035 1.00 83.44 74 SER A C 1
ATOM 539 O O . SER A 1 74 ? -1.600 20.942 5.538 1.00 83.44 74 SER A O 1
ATOM 541 N N . GLN A 1 75 ? -0.225 22.710 5.739 1.00 87.38 75 GLN A N 1
ATOM 542 C CA . GLN A 1 75 ? -0.867 23.532 4.701 1.00 87.38 75 GLN A CA 1
ATOM 543 C C . GLN A 1 75 ? -0.572 23.022 3.279 1.00 87.38 75 GLN A C 1
ATOM 545 O O . GLN A 1 75 ? -1.311 23.323 2.349 1.00 87.38 75 GLN A O 1
ATOM 550 N N . ASN A 1 76 ? 0.493 22.232 3.119 1.00 82.00 76 ASN A N 1
ATOM 551 C CA . ASN A 1 76 ? 0.807 21.498 1.899 1.00 82.00 76 ASN A CA 1
ATOM 552 C C . ASN A 1 76 ? 1.066 20.027 2.272 1.00 82.00 76 ASN A C 1
ATOM 554 O O . ASN A 1 76 ? 2.224 19.627 2.447 1.00 82.00 76 ASN A O 1
ATOM 558 N N . PRO A 1 77 ? 0.008 19.234 2.511 1.00 77.44 77 PRO A N 1
ATOM 559 C CA . PRO A 1 77 ? 0.154 17.832 2.851 1.00 77.44 77 PRO A CA 1
ATOM 560 C C . PRO A 1 77 ? 0.409 17.010 1.582 1.00 77.44 77 PRO A C 1
ATOM 562 O O . PRO A 1 77 ? -0.345 17.086 0.614 1.00 77.44 77 PRO A O 1
ATOM 565 N N . GLY A 1 78 ? 1.482 16.219 1.580 1.00 80.00 78 GLY A N 1
ATOM 566 C CA . GLY A 1 78 ? 1.753 15.275 0.497 1.00 80.00 78 GLY A CA 1
ATOM 567 C C . GLY A 1 78 ? 0.874 14.029 0.610 1.00 80.00 78 GLY A C 1
ATOM 568 O O . GLY A 1 78 ? 0.624 13.547 1.712 1.00 80.00 78 GLY A O 1
ATOM 569 N N . VAL A 1 79 ? 0.453 13.475 -0.528 1.00 82.88 79 VAL A N 1
ATOM 570 C CA . VAL A 1 79 ? -0.229 12.174 -0.602 1.00 82.88 79 VAL A CA 1
ATOM 571 C C . VAL A 1 79 ? 0.593 11.254 -1.496 1.00 82.88 79 VAL A C 1
ATOM 573 O O . VAL A 1 79 ? 0.792 11.547 -2.672 1.00 82.88 79 VAL A O 1
ATOM 576 N N . ILE A 1 80 ? 1.064 10.136 -0.940 1.00 80.94 80 ILE A N 1
ATOM 577 C CA . ILE A 1 80 ? 1.799 9.099 -1.672 1.00 80.94 80 ILE A CA 1
ATOM 578 C C . ILE A 1 80 ? 0.971 7.815 -1.644 1.00 80.94 80 ILE A C 1
ATOM 580 O O . ILE A 1 80 ? 0.939 7.095 -0.648 1.00 80.94 80 ILE A O 1
ATOM 584 N N . THR A 1 81 ? 0.292 7.512 -2.748 1.00 87.31 81 THR A N 1
ATOM 585 C CA . THR A 1 81 ? -0.395 6.230 -2.923 1.00 87.31 81 THR A CA 1
ATOM 586 C C . THR A 1 81 ? 0.639 5.143 -3.214 1.00 87.31 81 THR A C 1
ATOM 588 O O . THR A 1 81 ? 1.250 5.123 -4.280 1.00 87.31 81 THR A O 1
ATOM 591 N N . VAL A 1 82 ? 0.859 4.234 -2.257 1.00 87.81 82 VAL A N 1
ATOM 592 C CA . VAL A 1 82 ? 1.928 3.215 -2.325 1.00 87.81 82 VAL A CA 1
ATOM 593 C C . VAL A 1 82 ? 1.835 2.360 -3.594 1.00 87.81 82 VAL A C 1
ATOM 595 O O . VAL A 1 82 ? 2.856 2.097 -4.222 1.00 87.81 82 VAL A O 1
ATOM 598 N N . SER A 1 83 ? 0.626 1.981 -4.019 1.00 89.06 83 SER A N 1
ATOM 599 C CA . SER A 1 83 ? 0.405 1.243 -5.270 1.00 89.06 83 SER A CA 1
ATOM 600 C C . SER A 1 83 ? 0.929 2.003 -6.492 1.00 89.06 83 SER A C 1
ATOM 602 O O . SER A 1 83 ? 1.725 1.457 -7.249 1.00 89.06 83 SER A O 1
ATOM 604 N N . ASN A 1 84 ? 0.560 3.276 -6.646 1.00 90.38 84 ASN A N 1
ATOM 605 C CA . ASN A 1 84 ? 1.013 4.109 -7.757 1.00 90.38 84 ASN A CA 1
ATOM 606 C C . ASN A 1 84 ? 2.522 4.400 -7.677 1.00 90.38 84 ASN A C 1
ATOM 608 O O . ASN A 1 84 ? 3.226 4.309 -8.674 1.00 90.38 84 ASN A O 1
ATOM 612 N N . ALA A 1 85 ? 3.056 4.679 -6.486 1.00 92.81 85 ALA A N 1
ATOM 613 C CA . ALA A 1 85 ? 4.487 4.928 -6.301 1.00 92.81 85 ALA A CA 1
ATOM 614 C C . ALA A 1 85 ? 5.358 3.705 -6.662 1.00 92.81 85 ALA A C 1
ATOM 616 O O . ALA A 1 85 ? 6.439 3.853 -7.235 1.00 92.81 85 ALA A O 1
ATOM 617 N N . VAL A 1 86 ? 4.889 2.492 -6.350 1.00 94.62 86 VAL A N 1
ATOM 618 C CA . VAL A 1 86 ? 5.626 1.239 -6.583 1.00 94.62 86 VAL A CA 1
ATOM 619 C C . VAL A 1 86 ? 5.386 0.666 -7.984 1.00 94.62 86 VAL A C 1
ATOM 621 O O . VAL A 1 86 ? 6.335 0.202 -8.616 1.00 94.62 86 VAL A O 1
ATOM 624 N N . PHE A 1 87 ? 4.146 0.688 -8.482 1.00 95.81 87 PHE A N 1
ATOM 625 C CA . PHE A 1 87 ? 3.758 0.020 -9.729 1.00 95.81 87 PHE A CA 1
ATOM 626 C C . PHE A 1 87 ? 3.406 0.988 -10.875 1.00 95.81 87 PHE A C 1
ATOM 628 O O . PHE A 1 87 ? 3.751 0.685 -12.014 1.00 95.81 87 PHE A O 1
ATOM 635 N N . GLY A 1 88 ? 2.815 2.152 -10.592 1.00 94.12 88 GLY A N 1
ATOM 636 C CA . GLY A 1 88 ? 2.453 3.189 -11.581 1.00 94.12 88 GLY A CA 1
ATOM 637 C C . GLY A 1 88 ? 3.507 4.288 -11.799 1.00 94.12 88 GLY A C 1
ATOM 638 O O . GLY A 1 88 ? 3.228 5.322 -12.406 1.00 94.12 88 GLY A O 1
ATOM 639 N N . SER A 1 89 ? 4.730 4.109 -11.291 1.00 94.31 89 SER A N 1
ATOM 640 C CA . SER A 1 89 ? 5.798 5.106 -11.404 1.00 94.31 89 SER A CA 1
ATOM 641 C C . SER A 1 89 ? 6.291 5.284 -12.846 1.00 94.31 89 SER A C 1
ATOM 643 O O . SER A 1 89 ? 6.346 4.340 -13.632 1.00 94.31 89 SER A O 1
ATOM 645 N N . ASN A 1 90 ? 6.694 6.512 -13.188 1.00 93.19 90 ASN A N 1
ATOM 646 C CA . ASN A 1 90 ? 7.260 6.855 -14.492 1.00 93.19 90 ASN A CA 1
ATOM 647 C C . ASN A 1 90 ? 8.643 7.523 -14.316 1.00 93.19 90 ASN A C 1
ATOM 649 O O . ASN A 1 90 ? 8.699 8.612 -13.740 1.00 93.19 90 ASN A O 1
ATOM 653 N N . PRO A 1 91 ? 9.751 6.923 -14.799 1.00 94.81 91 PRO A N 1
ATOM 654 C CA . PRO A 1 91 ? 9.822 5.639 -15.503 1.00 94.81 91 PRO A CA 1
ATOM 655 C C . PRO A 1 91 ? 9.495 4.434 -14.592 1.00 94.81 91 PRO A C 1
ATOM 657 O O . PRO A 1 91 ? 9.795 4.486 -13.397 1.00 94.81 91 PRO A O 1
ATOM 660 N N . PRO A 1 92 ? 8.940 3.330 -15.135 1.00 95.06 92 PRO A N 1
ATOM 661 C CA . PRO A 1 92 ? 8.583 2.156 -14.338 1.00 95.06 92 PRO A CA 1
ATOM 662 C C . PRO A 1 92 ? 9.780 1.500 -13.648 1.00 95.06 92 PRO A C 1
ATOM 664 O O . PRO A 1 92 ? 10.808 1.219 -14.273 1.00 95.06 92 PRO A O 1
ATOM 667 N N . ILE A 1 93 ? 9.620 1.166 -12.365 1.00 96.69 93 ILE A N 1
ATOM 668 C CA . ILE A 1 93 ? 10.613 0.387 -11.613 1.00 96.69 93 ILE A CA 1
ATOM 669 C C . ILE A 1 93 ? 10.772 -1.002 -12.253 1.00 96.69 93 ILE A C 1
ATOM 671 O O . ILE A 1 93 ? 9.808 -1.631 -12.697 1.00 96.69 93 ILE A O 1
ATOM 675 N N . ASN A 1 94 ? 12.007 -1.512 -12.300 1.00 96.81 94 ASN A N 1
ATOM 676 C CA . ASN A 1 94 ? 12.314 -2.789 -12.941 1.00 96.81 94 ASN A CA 1
ATOM 67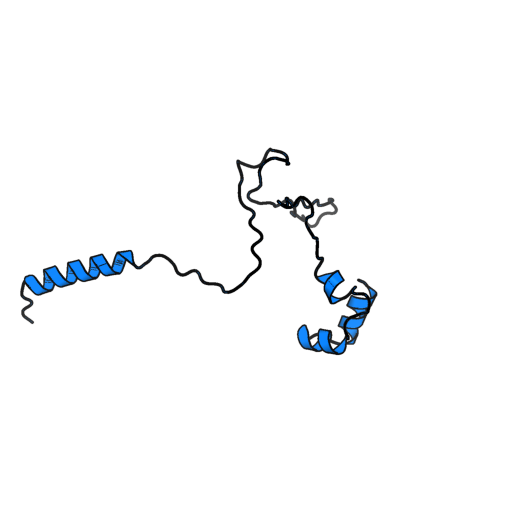7 C C . ASN A 1 94 ? 11.513 -3.950 -12.316 1.00 96.81 94 ASN A C 1
ATOM 679 O O . ASN A 1 94 ? 11.731 -4.331 -11.162 1.00 96.81 94 ASN A O 1
ATOM 683 N N . ALA A 1 95 ? 10.648 -4.570 -13.125 1.00 96.19 95 ALA A N 1
ATOM 684 C CA . ALA A 1 95 ? 9.747 -5.641 -12.705 1.00 96.19 95 ALA A CA 1
ATOM 685 C C . ALA A 1 95 ? 10.446 -6.858 -12.066 1.00 96.19 95 ALA A C 1
ATOM 687 O O . ALA A 1 95 ? 9.818 -7.578 -11.297 1.00 96.19 95 ALA A O 1
ATOM 688 N N . HIS A 1 96 ? 11.729 -7.115 -12.355 1.00 96.81 96 HIS A N 1
ATOM 689 C CA . HIS A 1 96 ? 12.496 -8.181 -11.696 1.00 96.81 96 HIS A CA 1
ATOM 690 C C . HIS A 1 96 ? 12.850 -7.837 -10.240 1.00 96.81 96 HIS A C 1
ATOM 692 O O . HIS A 1 96 ? 12.846 -8.718 -9.383 1.00 96.81 96 HIS A O 1
ATOM 698 N N . ILE A 1 97 ? 13.132 -6.564 -9.948 1.00 97.00 97 ILE A N 1
ATOM 699 C CA . ILE A 1 97 ? 13.425 -6.100 -8.587 1.00 97.00 97 ILE A CA 1
ATOM 700 C C . ILE A 1 97 ? 12.151 -6.137 -7.744 1.00 97.00 97 ILE A C 1
ATOM 702 O O . ILE A 1 97 ? 12.169 -6.704 -6.656 1.00 97.00 97 ILE A O 1
ATOM 706 N N . LEU A 1 98 ? 11.034 -5.637 -8.281 1.00 96.94 98 LEU A N 1
ATOM 707 C CA . LEU A 1 98 ? 9.723 -5.723 -7.629 1.00 96.94 98 LEU A CA 1
ATOM 708 C C . LEU A 1 98 ? 9.292 -7.181 -7.402 1.00 96.94 98 LEU A C 1
ATOM 710 O O . LEU A 1 98 ? 8.880 -7.527 -6.300 1.00 96.94 98 LEU A O 1
ATOM 714 N N . ALA A 1 99 ? 9.453 -8.054 -8.403 1.00 97.50 99 ALA A N 1
ATOM 715 C CA . ALA A 1 99 ? 9.165 -9.486 -8.278 1.00 97.50 99 ALA A CA 1
ATOM 716 C C . ALA A 1 99 ? 9.940 -10.127 -7.117 1.00 97.50 99 ALA A C 1
ATOM 718 O O . ALA A 1 99 ? 9.364 -10.854 -6.312 1.00 97.50 99 ALA A O 1
ATOM 719 N N . LYS A 1 100 ? 11.233 -9.803 -6.982 1.00 97.75 100 LYS A N 1
ATOM 720 C CA . LYS A 1 100 ? 12.067 -10.311 -5.888 1.00 97.75 100 LYS A CA 1
ATOM 721 C C . LYS A 1 100 ? 11.719 -9.688 -4.530 1.00 97.75 100 LYS A C 1
ATOM 723 O O . LYS A 1 100 ? 11.723 -10.402 -3.537 1.00 97.75 100 LYS A O 1
ATOM 728 N N . ALA A 1 101 ? 11.419 -8.390 -4.476 1.00 97.12 101 ALA A N 1
ATOM 729 C CA . ALA A 1 101 ? 11.096 -7.686 -3.233 1.00 97.12 101 ALA A CA 1
ATOM 730 C C . ALA A 1 101 ? 9.749 -8.134 -2.637 1.00 97.12 101 ALA A C 1
ATOM 732 O O . ALA A 1 101 ? 9.651 -8.373 -1.437 1.00 97.12 101 ALA A O 1
ATOM 733 N N . PHE A 1 102 ? 8.729 -8.295 -3.483 1.00 96.50 102 PHE A N 1
ATOM 734 C CA . PHE A 1 102 ? 7.376 -8.683 -3.073 1.00 96.50 102 PHE A CA 1
ATOM 735 C C . PHE A 1 102 ? 7.106 -10.195 -3.161 1.00 96.50 102 PHE A C 1
ATOM 737 O O . PHE A 1 102 ? 5.992 -10.622 -2.879 1.00 96.50 102 PHE A O 1
ATOM 744 N N . HIS A 1 103 ? 8.102 -11.006 -3.541 1.00 97.25 103 HIS A N 1
ATOM 745 C CA . HIS A 1 103 ? 7.962 -12.451 -3.790 1.00 97.25 103 HIS A CA 1
ATOM 746 C C . HIS A 1 103 ? 6.824 -12.789 -4.780 1.00 97.25 103 HIS A C 1
ATOM 748 O O . HIS A 1 103 ? 6.064 -13.736 -4.592 1.00 97.25 103 HIS A O 1
ATOM 754 N N . LEU A 1 104 ? 6.715 -11.997 -5.852 1.00 96.62 104 LEU A N 1
ATOM 755 C CA . LEU A 1 104 ? 5.698 -12.119 -6.900 1.00 96.62 104 LEU A CA 1
ATOM 756 C C . LEU A 1 104 ? 6.304 -12.585 -8.226 1.00 96.62 104 LEU A C 1
ATOM 758 O O . LEU A 1 104 ? 7.445 -12.265 -8.555 1.00 96.62 104 LEU A O 1
ATOM 762 N N . ASP A 1 105 ? 5.499 -13.233 -9.067 1.00 97.38 105 ASP A N 1
ATOM 763 C CA . ASP A 1 105 ? 5.880 -13.483 -10.455 1.00 97.38 105 ASP A CA 1
ATOM 764 C C . ASP A 1 105 ? 6.068 -12.182 -11.243 1.00 97.38 105 ASP A C 1
ATOM 766 O O . ASP A 1 105 ? 5.250 -11.259 -11.181 1.00 97.38 105 ASP A O 1
ATOM 770 N N . ARG A 1 106 ? 7.078 -12.151 -12.125 1.00 96.38 106 ARG A N 1
ATOM 771 C CA . ARG A 1 106 ? 7.287 -11.027 -13.061 1.00 96.38 106 ARG A CA 1
ATOM 772 C C . ARG A 1 106 ? 6.066 -10.742 -13.945 1.00 96.38 106 ARG A C 1
ATOM 774 O O . ARG A 1 106 ? 5.895 -9.607 -14.380 1.00 96.38 106 ARG A O 1
ATOM 781 N N . LYS A 1 107 ? 5.226 -11.748 -14.224 1.00 96.50 107 LYS A N 1
ATOM 782 C CA . LYS A 1 107 ? 3.964 -11.579 -14.967 1.00 96.50 107 LYS A CA 1
ATOM 783 C C . LYS A 1 107 ? 2.925 -10.818 -14.136 1.00 96.50 107 LYS A C 1
ATOM 785 O O . LYS A 1 107 ? 2.303 -9.901 -14.661 1.00 96.50 107 LYS A O 1
ATOM 790 N N . THR A 1 108 ? 2.789 -11.158 -12.855 1.00 96.38 108 THR A N 1
ATOM 791 C CA . THR A 1 108 ? 1.901 -10.477 -11.901 1.00 96.38 108 THR A CA 1
ATOM 792 C C . THR A 1 108 ? 2.344 -9.037 -11.684 1.00 96.38 108 THR A C 1
ATOM 794 O O . THR A 1 108 ? 1.532 -8.133 -11.822 1.00 96.38 108 THR A O 1
ATOM 797 N N . VAL A 1 109 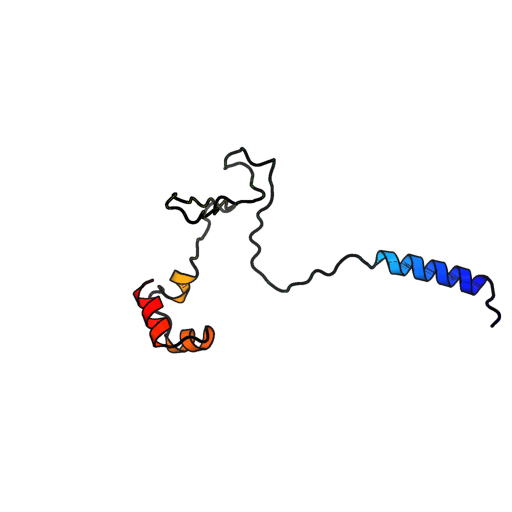? 3.643 -8.796 -11.477 1.00 97.00 109 VAL A N 1
ATOM 798 C CA . VAL A 1 109 ? 4.186 -7.431 -11.376 1.00 97.00 109 VAL A CA 1
ATOM 799 C C . VAL A 1 109 ? 3.887 -6.614 -12.632 1.00 97.00 109 VAL A C 1
ATOM 801 O O . VAL A 1 109 ? 3.365 -5.515 -12.518 1.00 97.00 109 VAL A O 1
ATOM 804 N N . LYS A 1 110 ? 4.138 -7.146 -13.836 1.00 95.88 110 LYS A N 1
ATOM 805 C CA . LYS A 1 110 ? 3.806 -6.437 -15.085 1.00 95.88 110 LYS A CA 1
ATOM 806 C C . LYS A 1 110 ? 2.309 -6.163 -15.247 1.00 95.88 110 LYS A C 1
ATOM 808 O O . LYS A 1 110 ? 1.956 -5.143 -15.820 1.00 95.88 110 LYS A O 1
ATOM 813 N N . ASN A 1 111 ? 1.443 -7.054 -14.764 1.00 96.38 111 ASN A N 1
ATOM 814 C CA . ASN A 1 111 ? -0.002 -6.826 -14.750 1.00 96.38 111 ASN A CA 1
ATOM 815 C C . ASN A 1 111 ? -0.367 -5.674 -13.796 1.00 96.38 111 ASN A C 1
ATOM 817 O O . ASN A 1 111 ? -1.092 -4.774 -14.204 1.00 96.38 111 ASN A O 1
ATOM 821 N N . LEU A 1 112 ? 0.207 -5.648 -12.587 1.00 95.31 112 LEU A N 1
ATOM 822 C CA . LEU A 1 112 ? 0.041 -4.540 -11.641 1.00 95.31 112 LEU A CA 1
ATOM 823 C C . LEU A 1 112 ? 0.526 -3.213 -12.246 1.00 95.31 112 LEU A C 1
ATOM 825 O O . LEU A 1 112 ? -0.215 -2.243 -12.215 1.00 95.31 112 LEU A O 1
ATOM 829 N N . GLN A 1 113 ? 1.710 -3.185 -12.867 1.00 95.50 113 GLN A N 1
ATOM 830 C CA . GLN A 1 113 ? 2.267 -1.988 -13.521 1.00 95.50 113 GLN A CA 1
ATOM 831 C C . GLN A 1 113 ? 1.487 -1.522 -14.763 1.00 95.50 113 GLN A C 1
ATOM 833 O O . GLN A 1 113 ? 1.609 -0.370 -15.156 1.00 95.50 113 GLN A O 1
ATOM 838 N N . PHE A 1 114 ? 0.721 -2.405 -15.409 1.00 92.75 114 PHE A N 1
ATOM 839 C CA . PHE A 1 114 ? -0.126 -2.059 -16.558 1.00 92.75 114 PHE A CA 1
ATOM 840 C C . PHE A 1 114 ? -1.518 -1.558 -16.137 1.00 92.75 114 PHE A C 1
ATOM 842 O O . PHE A 1 114 ? -2.142 -0.802 -16.871 1.00 92.75 114 PHE A O 1
ATOM 849 N 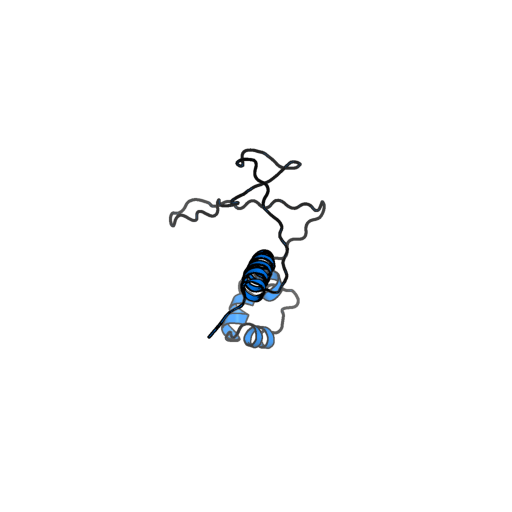N . ASN A 1 115 ? -1.999 -1.994 -14.968 1.00 84.81 115 ASN A N 1
ATOM 850 C CA . ASN A 1 115 ? -3.305 -1.642 -14.403 1.00 84.81 115 ASN A CA 1
ATOM 851 C C . ASN A 1 115 ? -3.212 -0.614 -13.249 1.00 84.81 115 ASN A C 1
ATOM 853 O O . ASN A 1 115 ? -4.173 -0.484 -12.489 1.00 84.81 115 ASN A O 1
ATOM 857 N N . SER A 1 116 ? -2.061 0.053 -13.082 1.00 79.06 116 SER A N 1
ATOM 858 C CA . SER A 1 116 ? -1.846 1.154 -12.120 1.00 79.06 116 SER A CA 1
ATOM 859 C C . SER A 1 116 ? -2.001 2.513 -12.791 1.00 79.06 116 SER A C 1
ATOM 861 O O . SER A 1 116 ? -1.606 2.611 -13.972 1.00 79.06 116 SER A O 1
#

pLDDT: mean 70.55, std 19.49, range [40.12, 97.75]

InterPro domains:
  IPR006045 Cupin 1 [PF00190] (61-110)
  IPR011051 RmlC-like cupin domain superfamily [SSF51182] (58-115)
  IPR014710 RmlC-like jelly roll fold [G3DSA:2.60.120.10] (27-59)
  IPR014710 RmlC-like jelly roll fold [G3DSA:2.60.120.10] (60-116)

Secondary structure (DSSP, 8-state):
----HHHHHHHHHHHHHHHTT------------------SSS---SSS---S--------SSSPPP------SSSS-----HHHHHTS-SSPPPHHHHHHHHT--HHHHHHHHH--

Foldseek 3Di:
DDDDVVNVVVVVVVVVVVVVVPPDDPDDDDDDPPDDDDCPPDDDDPPDDDDDPQDQPPPPVDPDDTDGDDDDPDPDDDDDDPLCVQQVDVVHDPLVVVCVVVVHDSVVSVVSNVVD

Radius of gyration: 26.87 Å; chains: 1; bounding box: 41×47×78 Å

Sequence (116 aa):
MKMEGLEIIQAFFILSLASSLAFAFASDPSPLQDFCEADPNGSVSVNGKVCKGAKLARVDNGNTHAVAFASLNSQNPGVITVSNAVFGSNPPINAHILAKAFHLDRKTVKNLQFNS